Protein AF-A0A7W9WXD0-F1 (afdb_monomer)

pLDDT: mean 79.18, std 15.68, range [46.81, 95.12]

Mean predicted aligned error: 8.24 Å

Foldseek 3Di:
DPPVPPPDVQVPHDPPVCDPVLCVQQLDDDPVQQVVLVPDDDPVSSVVSSVVSSVCVVVVDHPPD

Structure (mmCIF, N/CA/C/O backbone):
data_AF-A0A7W9WXD0-F1
#
_entry.id   AF-A0A7W9WXD0-F1
#
loop_
_atom_site.group_PDB
_atom_site.id
_atom_site.type_symbol
_atom_site.label_atom_id
_atom_site.label_alt_id
_atom_site.label_comp_id
_atom_site.label_asym_id
_atom_site.label_entity_id
_atom_site.label_seq_id
_atom_site.pdbx_PDB_ins_code
_atom_site.Cartn_x
_atom_site.Cartn_y
_atom_site.Cartn_z
_atom_site.occupancy
_atom_site.B_iso_or_equiv
_atom_site.auth_seq_id
_atom_site.auth_comp_id
_atom_site.auth_asym_id
_atom_site.auth_atom_id
_atom_site.pdbx_PDB_model_num
ATOM 1 N N . MET A 1 1 ? 7.452 2.369 -29.418 1.00 49.31 1 MET A N 1
ATOM 2 C CA . MET A 1 1 ? 6.228 2.062 -28.647 1.00 49.31 1 MET A CA 1
ATOM 3 C C . MET A 1 1 ? 6.039 3.156 -27.611 1.00 49.31 1 MET A C 1
ATOM 5 O O . MET A 1 1 ? 6.626 3.103 -26.534 1.00 49.31 1 MET A O 1
ATOM 9 N N . ASP A 1 2 ? 5.301 4.193 -27.993 1.00 51.50 2 ASP A N 1
ATOM 10 C CA . ASP A 1 2 ? 5.050 5.398 -27.202 1.00 51.50 2 ASP A CA 1
ATOM 11 C C . ASP A 1 2 ? 4.065 5.125 -26.058 1.00 51.50 2 ASP A C 1
ATOM 13 O O . ASP A 1 2 ? 2.873 5.420 -26.143 1.00 51.50 2 ASP A O 1
ATOM 17 N N . HIS A 1 3 ? 4.576 4.556 -24.965 1.00 55.84 3 HIS A N 1
ATOM 18 C CA . HIS A 1 3 ? 3.809 4.271 -23.746 1.00 55.84 3 HIS A CA 1
ATOM 19 C C . HIS A 1 3 ? 3.180 5.528 -23.111 1.00 55.84 3 HIS A C 1
ATOM 21 O O . HIS A 1 3 ? 2.251 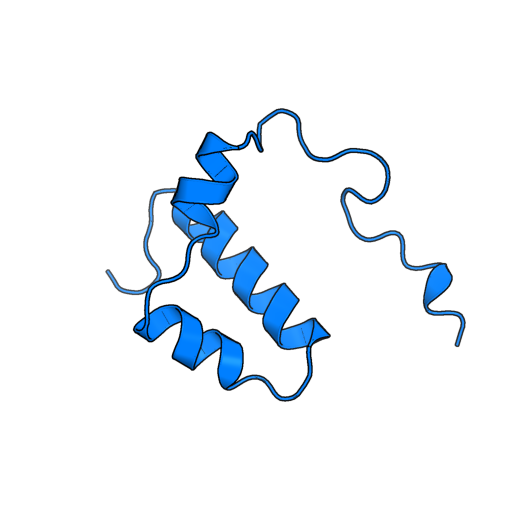5.410 -22.319 1.00 55.84 3 HIS A O 1
ATOM 27 N N . TRP A 1 4 ? 3.624 6.731 -23.490 1.00 55.47 4 TRP A N 1
ATOM 28 C CA . TRP A 1 4 ? 3.091 8.004 -22.996 1.00 55.47 4 TRP A CA 1
ATOM 29 C C . TRP A 1 4 ? 1.693 8.357 -23.535 1.00 55.47 4 TRP A C 1
ATOM 31 O O . TRP A 1 4 ? 1.068 9.286 -23.030 1.00 55.47 4 TRP A O 1
ATOM 41 N N . ARG A 1 5 ? 1.179 7.624 -24.538 1.00 51.72 5 ARG A N 1
ATOM 42 C CA . ARG A 1 5 ? -0.179 7.821 -25.088 1.00 51.72 5 ARG A CA 1
ATOM 43 C C . ARG A 1 5 ? -1.261 6.963 -24.435 1.00 51.72 5 ARG A C 1
ATOM 45 O O . ARG A 1 5 ? -2.436 7.148 -24.748 1.00 51.72 5 ARG A O 1
ATOM 52 N N . LEU A 1 6 ? -0.909 6.039 -23.541 1.00 57.97 6 LEU A N 1
ATOM 53 C CA . LEU A 1 6 ? -1.911 5.295 -22.783 1.00 57.97 6 LEU A CA 1
ATOM 54 C C . LEU A 1 6 ? -2.463 6.212 -21.690 1.00 57.97 6 LEU A C 1
ATOM 56 O O . LEU A 1 6 ? -1.903 6.328 -20.603 1.00 57.97 6 LEU A O 1
ATOM 60 N N . ALA A 1 7 ? -3.561 6.897 -22.007 1.00 54.31 7 ALA A N 1
ATOM 61 C CA . ALA A 1 7 ? -4.380 7.565 -21.014 1.00 54.31 7 ALA A CA 1
ATOM 62 C C . ALA A 1 7 ? -4.946 6.491 -20.077 1.00 54.31 7 ALA A C 1
ATOM 64 O O . ALA A 1 7 ? -5.954 5.854 -20.377 1.00 54.31 7 ALA A O 1
ATOM 65 N N . TYR A 1 8 ? -4.264 6.254 -18.958 1.00 55.88 8 TYR A N 1
ATOM 66 C CA . TYR A 1 8 ? -4.828 5.467 -17.872 1.00 55.88 8 TYR A CA 1
ATOM 67 C C . TYR A 1 8 ? -6.149 6.123 -17.444 1.00 55.88 8 TYR A C 1
ATOM 69 O O . TYR A 1 8 ? -6.254 7.353 -17.386 1.00 55.88 8 TYR A O 1
ATOM 77 N N . LEU A 1 9 ? -7.178 5.313 -17.184 1.00 57.28 9 LEU A N 1
ATOM 78 C CA . LEU A 1 9 ? -8.444 5.800 -16.632 1.00 57.28 9 LEU A CA 1
ATOM 79 C C . LEU A 1 9 ? -8.144 6.675 -15.402 1.00 57.28 9 LEU A C 1
ATOM 81 O O . LEU A 1 9 ? -7.466 6.231 -14.481 1.00 57.28 9 LEU A O 1
ATOM 85 N N . GLY A 1 10 ? -8.597 7.933 -15.422 1.00 57.06 10 GLY A N 1
ATOM 86 C CA . GLY A 1 10 ? -8.351 8.903 -14.345 1.00 57.06 10 GLY A CA 1
ATOM 87 C C . GLY A 1 10 ? -7.151 9.845 -14.529 1.00 57.06 10 GLY A C 1
ATOM 88 O O . GLY A 1 10 ? -6.938 10.703 -13.679 1.00 57.06 10 GLY A O 1
ATOM 89 N N . ILE A 1 11 ? -6.405 9.789 -15.644 1.00 60.25 11 ILE A N 1
ATOM 90 C CA . ILE A 1 11 ? -5.220 10.653 -15.874 1.00 60.25 11 ILE A CA 1
ATOM 91 C C . ILE A 1 11 ? -5.515 12.167 -15.862 1.00 60.25 11 ILE A C 1
ATOM 93 O O . ILE A 1 11 ? -4.608 12.981 -15.721 1.00 60.25 11 ILE A O 1
ATOM 97 N N . ARG A 1 12 ? -6.784 12.557 -16.031 1.00 62.62 12 ARG A N 1
ATOM 98 C C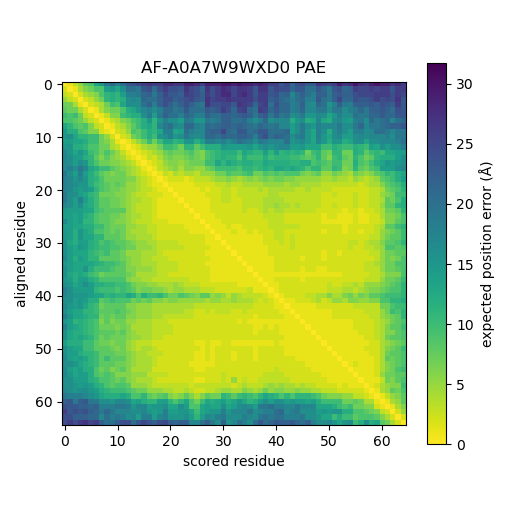A . ARG A 1 12 ? -7.231 13.960 -16.008 1.00 62.62 12 ARG A CA 1
ATOM 99 C C . ARG A 1 12 ? -7.895 14.374 -14.698 1.00 62.62 12 ARG A C 1
ATOM 101 O O . ARG A 1 12 ? -7.904 15.557 -14.386 1.00 62.62 12 ARG A O 1
ATOM 108 N N . GLN A 1 13 ? -8.477 13.423 -13.976 1.00 62.34 13 GLN A N 1
ATOM 109 C CA . GLN A 1 13 ? -9.229 13.670 -12.753 1.00 62.34 13 GLN A CA 1
ATOM 110 C C . GLN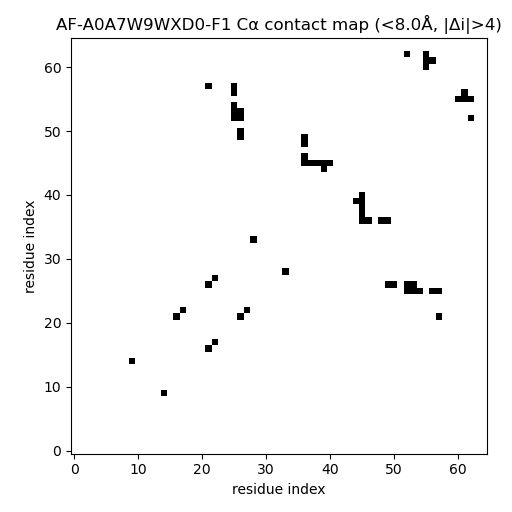 A 1 13 ? -9.387 12.357 -11.989 1.00 62.34 13 GLN A C 1
ATOM 112 O O . GLN A 1 13 ? -9.847 11.356 -12.545 1.00 62.34 13 GLN A O 1
ATOM 117 N N . VAL A 1 14 ? -9.013 12.377 -10.714 1.00 65.38 14 VAL A N 1
ATOM 118 C CA . VAL A 1 14 ? -9.364 11.312 -9.775 1.00 65.38 14 VAL A CA 1
ATOM 119 C C . VAL A 1 14 ? -10.883 11.378 -9.554 1.00 65.38 14 VAL A C 1
ATOM 121 O O . VAL A 1 14 ? -11.412 12.491 -9.451 1.00 65.38 14 VAL A O 1
ATOM 124 N N . PRO A 1 15 ? -11.606 10.241 -9.528 1.00 70.31 15 PRO A N 1
ATOM 125 C CA . PRO A 1 15 ? -13.037 10.238 -9.236 1.00 70.31 15 PRO A CA 1
ATOM 126 C C . PRO A 1 15 ? -13.312 10.977 -7.924 1.00 70.31 15 PRO A C 1
ATOM 128 O O . PRO A 1 15 ? -12.591 10.787 -6.946 1.00 70.31 15 PRO A O 1
ATOM 131 N N . ARG A 1 16 ? -14.336 11.836 -7.893 1.00 68.88 16 ARG A N 1
ATOM 132 C CA . ARG A 1 16 ? -14.658 12.639 -6.699 1.00 68.88 16 ARG A CA 1
ATOM 133 C C . ARG A 1 16 ? -15.078 11.756 -5.521 1.00 68.88 16 ARG A C 1
ATOM 135 O O . ARG A 1 16 ? -14.969 12.181 -4.376 1.00 68.88 16 ARG A O 1
ATOM 142 N N . GLU A 1 17 ? -15.524 10.538 -5.814 1.00 71.44 17 GLU A N 1
ATOM 143 C CA . GLU A 1 17 ? -15.847 9.502 -4.837 1.00 71.44 17 GLU A CA 1
ATOM 144 C C . GLU A 1 17 ? -14.601 8.883 -4.180 1.00 71.44 17 GLU A C 1
ATOM 146 O O . GLU A 1 17 ? -14.732 8.130 -3.224 1.00 71.44 17 GLU A O 1
ATOM 151 N N . LEU A 1 18 ? -13.394 9.166 -4.683 1.00 76.44 18 LEU A N 1
ATOM 152 C CA . LEU A 1 18 ? -12.138 8.637 -4.157 1.00 76.44 18 LEU A CA 1
ATOM 153 C C . LEU A 1 18 ? -11.444 9.708 -3.300 1.00 76.44 18 LEU A C 1
ATOM 155 O O . LEU A 1 18 ? -10.450 10.312 -3.710 1.00 76.44 18 LEU A O 1
ATOM 159 N N . SER A 1 19 ? -12.006 9.987 -2.123 1.00 84.12 19 SER A N 1
ATOM 160 C CA . SER A 1 19 ? -11.397 10.907 -1.161 1.00 84.12 19 SER A CA 1
ATOM 161 C C . SER A 1 19 ? -10.255 10.230 -0.395 1.00 84.12 19 SER A C 1
ATOM 163 O O . SER A 1 19 ? -9.974 9.036 -0.537 1.00 84.12 19 SER A O 1
ATOM 165 N N . GLU A 1 20 ? -9.579 11.001 0.455 1.00 85.75 20 GLU A N 1
ATOM 166 C CA . GLU A 1 20 ? -8.550 10.481 1.355 1.00 85.75 20 GLU A CA 1
ATOM 167 C C . GLU A 1 20 ? -9.081 9.347 2.250 1.00 85.75 20 GLU A C 1
ATOM 169 O O . GLU A 1 20 ? -8.353 8.396 2.539 1.00 85.75 20 GLU A O 1
ATOM 174 N N . PHE A 1 21 ? -10.360 9.397 2.636 1.00 88.31 21 PHE A N 1
ATOM 175 C CA . PHE A 1 21 ? -10.988 8.337 3.420 1.00 88.31 21 PHE A CA 1
ATOM 176 C C . PHE A 1 21 ? -11.039 7.009 2.652 1.00 88.31 21 PHE A C 1
ATOM 178 O O . PHE A 1 21 ? -10.619 5.977 3.184 1.00 88.31 21 PHE A O 1
ATOM 185 N N . GLU A 1 22 ? -11.505 7.018 1.400 1.00 87.31 22 GLU A N 1
ATOM 186 C CA . GLU A 1 22 ? -11.573 5.823 0.560 1.00 87.31 22 GLU A CA 1
ATOM 187 C C . GLU A 1 22 ? -10.172 5.279 0.265 1.00 87.31 22 GLU A C 1
ATOM 189 O O . GLU A 1 22 ? -9.958 4.068 0.336 1.00 87.31 22 GLU A O 1
ATOM 194 N N . ILE A 1 23 ? -9.192 6.153 0.012 1.00 88.25 23 ILE A N 1
ATOM 195 C CA . ILE A 1 23 ? -7.793 5.747 -0.192 1.00 88.25 23 ILE A CA 1
ATOM 196 C C . ILE A 1 23 ? -7.260 5.035 1.056 1.00 88.25 23 ILE A C 1
ATOM 198 O O . ILE A 1 23 ? -6.787 3.898 0.970 1.00 88.25 23 ILE A O 1
ATOM 202 N N . ASN A 1 24 ? -7.390 5.662 2.225 1.00 90.50 24 ASN A N 1
ATOM 203 C CA . ASN A 1 24 ? -6.873 5.111 3.475 1.00 90.50 24 ASN A CA 1
ATOM 204 C C . ASN A 1 24 ? -7.586 3.814 3.883 1.00 90.50 24 ASN A C 1
ATOM 206 O O . ASN A 1 24 ? -6.947 2.910 4.423 1.00 90.50 24 ASN A O 1
ATOM 210 N N . THR A 1 25 ? -8.879 3.684 3.588 1.00 89.81 25 THR A N 1
ATOM 211 C CA . THR A 1 25 ? -9.677 2.502 3.946 1.00 89.81 25 THR A CA 1
ATOM 212 C C . THR A 1 25 ? -9.443 1.343 2.976 1.00 89.81 25 THR A C 1
ATOM 214 O O . THR A 1 25 ? -9.181 0.200 3.378 1.00 89.81 25 THR A O 1
ATOM 217 N N . PHE A 1 26 ? -9.518 1.612 1.674 1.00 90.31 26 PHE A N 1
ATOM 218 C CA . PHE A 1 26 ? -9.576 0.567 0.657 1.00 90.31 26 PHE A CA 1
ATOM 219 C C . PHE A 1 26 ? -8.211 0.249 0.045 1.00 90.31 26 PHE A C 1
ATOM 221 O O . PHE A 1 26 ? -7.939 -0.923 -0.213 1.00 90.31 26 PHE A O 1
ATOM 228 N N . PHE A 1 27 ? -7.307 1.224 -0.057 1.00 91.56 27 PHE A N 1
ATOM 229 C CA . PHE A 1 27 ? -5.987 1.060 -0.681 1.00 91.56 27 PHE A CA 1
ATOM 230 C C . PHE A 1 27 ? -4.838 0.926 0.331 1.00 91.56 27 PHE A C 1
ATOM 232 O O . PHE A 1 27 ? -3.676 0.787 -0.052 1.00 91.56 27 PHE A O 1
ATOM 239 N N . THR A 1 28 ? -5.148 0.870 1.629 1.00 92.94 28 THR A N 1
ATOM 240 C CA . THR A 1 28 ? -4.212 0.367 2.640 1.00 92.94 28 THR A CA 1
ATOM 241 C C . THR A 1 28 ? -4.300 -1.155 2.706 1.00 92.94 28 THR A C 1
ATOM 243 O O . THR A 1 28 ? -5.325 -1.722 3.094 1.00 92.94 28 THR A O 1
ATOM 246 N N . PHE A 1 29 ? -3.212 -1.818 2.314 1.00 92.50 29 PHE A N 1
ATOM 247 C CA . PHE A 1 29 ? -3.138 -3.276 2.217 1.00 92.50 29 PHE A CA 1
ATOM 248 C C . PHE A 1 29 ? -2.541 -3.912 3.475 1.00 92.50 29 PHE A C 1
ATOM 250 O O . PHE A 1 29 ? -1.474 -3.505 3.958 1.00 92.50 29 PHE A O 1
ATOM 257 N N . SER A 1 30 ? -3.202 -4.965 3.952 1.00 92.88 30 SER A N 1
ATOM 258 C CA . SER A 1 30 ? -2.711 -5.890 4.972 1.00 92.88 30 SER A CA 1
ATOM 259 C C . SER A 1 30 ? -1.435 -6.609 4.519 1.00 92.88 30 SER A C 1
ATOM 261 O O . SER A 1 30 ? -1.083 -6.637 3.338 1.00 92.88 30 SER A O 1
ATOM 263 N N . LYS A 1 31 ? -0.739 -7.264 5.457 1.00 95.00 31 LYS A N 1
ATOM 264 C CA . LYS A 1 31 ? 0.469 -8.051 5.143 1.00 95.00 31 LYS A CA 1
ATOM 265 C C . LYS A 1 31 ? 0.201 -9.153 4.110 1.00 95.00 31 LYS A C 1
ATOM 267 O O . LYS A 1 31 ? 1.044 -9.404 3.255 1.00 95.00 31 LYS A O 1
ATOM 272 N N . ARG A 1 32 ? -0.975 -9.788 4.173 1.00 93.12 32 ARG A N 1
ATOM 273 C CA . ARG A 1 32 ? -1.376 -10.858 3.247 1.00 93.12 32 ARG A CA 1
ATOM 274 C C . ARG A 1 32 ? -1.603 -10.321 1.835 1.00 93.12 32 ARG A C 1
ATOM 276 O O . ARG A 1 32 ? -1.088 -10.888 0.879 1.00 93.12 32 ARG A O 1
ATOM 283 N N . GLU A 1 33 ? -2.322 -9.207 1.715 1.00 93.25 33 GLU A N 1
ATOM 284 C CA . GLU A 1 33 ? -2.568 -8.540 0.429 1.00 93.25 33 GLU A CA 1
ATOM 285 C C . GLU A 1 33 ? -1.265 -8.014 -0.182 1.00 93.25 33 GLU A C 1
ATOM 287 O O . GLU A 1 33 ? -1.030 -8.212 -1.371 1.00 93.25 33 GLU A O 1
ATOM 292 N N . ARG A 1 34 ? -0.370 -7.437 0.633 1.00 94.31 34 ARG A N 1
ATOM 293 C CA . ARG A 1 34 ? 0.971 -7.025 0.185 1.00 94.31 34 ARG A CA 1
ATOM 294 C C . ARG A 1 34 ? 1.770 -8.193 -0.377 1.00 94.31 34 ARG A C 1
ATOM 296 O O . ARG A 1 34 ? 2.294 -8.067 -1.471 1.00 94.31 34 ARG A O 1
ATOM 303 N N . ALA A 1 35 ? 1.778 -9.352 0.284 1.00 94.62 35 ALA A N 1
ATOM 304 C CA . ALA A 1 35 ? 2.457 -10.535 -0.248 1.00 94.62 35 ALA A CA 1
ATOM 305 C C . ALA A 1 35 ? 1.902 -10.970 -1.622 1.00 94.62 35 ALA A C 1
ATOM 307 O O . ALA A 1 35 ? 2.665 -11.353 -2.509 1.00 94.62 35 ALA A O 1
ATOM 308 N N . GLN A 1 36 ? 0.583 -10.873 -1.827 1.00 91.69 36 GLN A N 1
ATOM 309 C CA . GLN A 1 36 ? -0.046 -11.159 -3.123 1.00 91.69 36 GLN A CA 1
ATOM 310 C C . GLN A 1 36 ? 0.328 -10.124 -4.193 1.00 91.69 36 GLN A C 1
ATOM 312 O O . GLN A 1 36 ? 0.616 -10.504 -5.331 1.00 91.69 36 GLN A O 1
ATOM 317 N N . ILE A 1 37 ? 0.368 -8.837 -3.837 1.00 92.94 37 ILE A N 1
ATOM 318 C CA . ILE A 1 37 ? 0.811 -7.753 -4.724 1.00 92.94 37 ILE A CA 1
ATOM 319 C C . ILE A 1 37 ? 2.286 -7.954 -5.097 1.00 92.94 37 ILE A C 1
ATOM 321 O O . ILE A 1 37 ? 2.616 -8.027 -6.279 1.00 92.94 37 ILE A O 1
ATOM 325 N N . ASP A 1 38 ? 3.161 -8.136 -4.112 1.00 95.12 38 ASP A N 1
ATOM 326 C CA . ASP A 1 38 ? 4.613 -8.216 -4.293 1.00 95.12 38 ASP A CA 1
ATOM 327 C C . ASP A 1 38 ? 5.051 -9.463 -5.077 1.00 95.12 38 ASP A C 1
ATOM 329 O O . ASP A 1 38 ? 6.097 -9.442 -5.733 1.00 95.12 38 ASP A O 1
ATOM 333 N N . SER A 1 39 ? 4.216 -10.512 -5.101 1.00 93.50 39 SER A N 1
ATOM 334 C CA . SER A 1 39 ? 4.417 -11.708 -5.934 1.00 93.50 39 SER A CA 1
ATOM 335 C C . SER A 1 39 ? 4.434 -11.420 -7.444 1.00 93.50 39 SER A C 1
ATOM 337 O O . SER A 1 39 ? 4.884 -12.257 -8.234 1.00 93.50 39 SER A O 1
ATOM 339 N N . ARG A 1 40 ? 3.927 -10.256 -7.882 1.00 92.44 40 ARG A N 1
ATOM 340 C CA . ARG A 1 40 ? 3.895 -9.876 -9.301 1.00 92.44 40 ARG A CA 1
ATOM 341 C C . ARG A 1 40 ? 5.261 -9.369 -9.763 1.00 92.44 40 ARG A C 1
ATOM 343 O O . ARG A 1 40 ? 5.943 -8.630 -9.058 1.00 92.44 40 ARG A O 1
ATOM 350 N N . ARG A 1 41 ? 5.642 -9.764 -10.985 1.00 88.12 41 ARG A N 1
ATOM 351 C CA . ARG A 1 41 ? 6.988 -9.547 -11.548 1.00 88.12 41 ARG A CA 1
ATOM 352 C C . ARG A 1 41 ? 7.297 -8.103 -11.951 1.00 88.12 41 ARG A C 1
ATOM 354 O O . ARG A 1 41 ? 8.466 -7.745 -11.965 1.00 88.12 41 ARG A O 1
ATOM 361 N N . THR A 1 42 ? 6.299 -7.300 -12.320 1.00 91.56 42 THR A N 1
ATOM 362 C CA . THR A 1 42 ? 6.506 -5.911 -12.769 1.00 91.56 42 THR A CA 1
ATOM 363 C C . THR A 1 42 ? 5.684 -4.943 -11.933 1.00 91.56 42 THR A C 1
ATOM 365 O O . THR A 1 42 ? 4.579 -5.280 -11.501 1.00 91.56 42 THR A O 1
ATOM 368 N N . ASP A 1 43 ? 6.190 -3.724 -11.754 1.00 88.62 43 ASP A N 1
ATOM 369 C CA . ASP A 1 43 ? 5.510 -2.691 -10.963 1.00 88.62 43 ASP A CA 1
ATOM 370 C C . ASP A 1 43 ? 4.143 -2.314 -11.542 1.00 88.62 43 ASP A C 1
ATOM 372 O O . ASP A 1 43 ? 3.205 -2.056 -10.791 1.00 88.62 43 ASP A O 1
ATOM 376 N N . LEU A 1 44 ? 3.980 -2.400 -12.867 1.00 88.25 44 LEU A N 1
ATOM 377 C CA . LEU A 1 44 ? 2.681 -2.221 -13.514 1.00 88.25 44 LEU A CA 1
ATOM 378 C C . LEU A 1 44 ? 1.665 -3.279 -13.058 1.00 88.25 44 LEU A C 1
ATOM 380 O O . LEU A 1 44 ? 0.524 -2.943 -1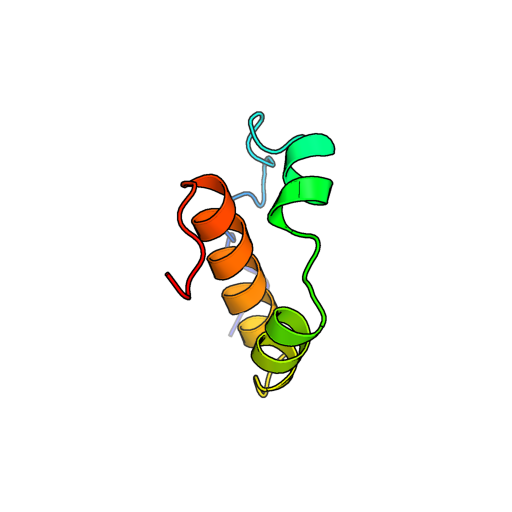2.750 1.00 88.25 44 LEU A O 1
ATOM 384 N N . TYR A 1 45 ? 2.065 -4.551 -12.980 1.00 88.19 45 TYR A N 1
ATOM 385 C CA . TYR A 1 45 ? 1.172 -5.617 -12.517 1.00 88.19 45 TYR A CA 1
ATOM 386 C C . TYR A 1 45 ? 0.921 -5.561 -11.009 1.00 88.19 45 TYR A C 1
ATOM 388 O O . TYR A 1 45 ? -0.174 -5.911 -10.567 1.00 88.19 45 TYR A O 1
ATOM 396 N N . ARG A 1 46 ? 1.894 -5.089 -10.221 1.00 92.44 46 ARG A N 1
ATOM 397 C CA . ARG A 1 46 ? 1.701 -4.805 -8.791 1.00 92.44 46 ARG A CA 1
ATOM 398 C C . ARG A 1 46 ? 0.639 -3.730 -8.597 1.00 92.44 46 ARG A C 1
ATOM 400 O O . ARG A 1 46 ? -0.319 -3.950 -7.861 1.00 92.44 46 ARG A O 1
ATOM 407 N N . LEU A 1 47 ? 0.762 -2.620 -9.326 1.00 91.38 47 LEU A N 1
ATOM 408 C CA . LEU A 1 47 ? -0.215 -1.536 -9.314 1.00 91.38 47 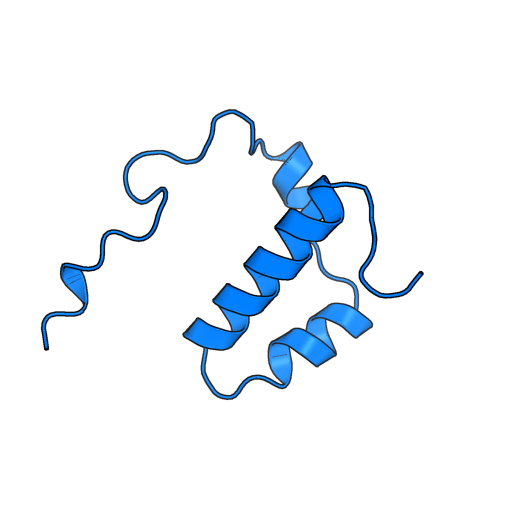LEU A CA 1
ATOM 409 C C . LEU A 1 47 ? -1.595 -2.017 -9.777 1.00 91.38 47 LEU A C 1
ATOM 411 O O . LEU A 1 47 ? -2.587 -1.756 -9.106 1.00 91.38 47 LEU A O 1
ATOM 415 N N . ALA A 1 48 ? -1.671 -2.763 -10.882 1.00 88.38 48 ALA A N 1
ATOM 416 C CA . ALA A 1 48 ? -2.939 -3.269 -11.401 1.00 88.38 48 ALA A CA 1
ATOM 417 C C . ALA A 1 48 ? -3.678 -4.152 -10.380 1.00 88.38 48 ALA A C 1
ATOM 419 O O . ALA A 1 48 ? -4.888 -4.005 -10.206 1.00 88.38 48 ALA A O 1
ATOM 420 N N . ILE A 1 49 ? -2.962 -5.040 -9.681 1.00 91.62 49 ILE A N 1
ATOM 421 C CA . ILE A 1 49 ? -3.546 -5.891 -8.635 1.00 91.62 49 ILE A CA 1
ATOM 422 C C . ILE A 1 49 ? -3.923 -5.082 -7.393 1.00 91.62 49 ILE A C 1
ATOM 424 O O . ILE A 1 49 ? -5.004 -5.296 -6.850 1.00 91.62 49 ILE A O 1
ATOM 428 N N . ALA A 1 50 ? -3.089 -4.130 -6.971 1.00 92.19 50 ALA A N 1
ATOM 429 C CA . ALA A 1 50 ? -3.408 -3.226 -5.869 1.00 92.19 50 ALA A CA 1
ATOM 430 C C . ALA A 1 50 ? -4.713 -2.452 -6.135 1.00 92.19 50 ALA A C 1
ATOM 432 O O . ALA A 1 50 ? -5.580 -2.378 -5.264 1.00 92.19 50 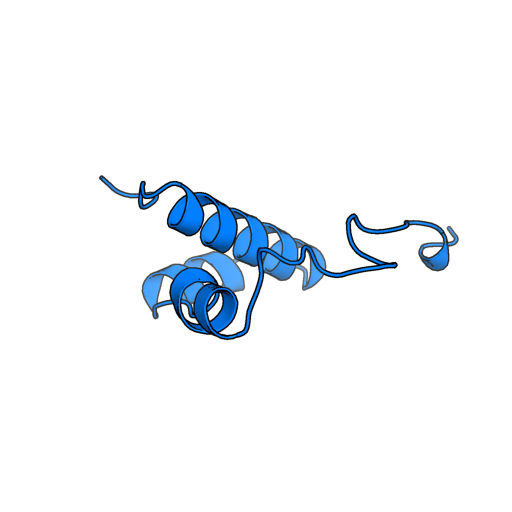ALA A O 1
ATOM 433 N N . LEU A 1 51 ? -4.894 -1.952 -7.363 1.00 90.81 51 LEU A N 1
ATOM 434 C CA . LEU A 1 51 ? -6.127 -1.286 -7.777 1.00 90.81 51 LEU A CA 1
ATOM 435 C C . LEU A 1 51 ? -7.333 -2.232 -7.736 1.00 90.81 51 LEU A C 1
ATOM 437 O O . LEU A 1 51 ? -8.357 -1.870 -7.164 1.00 90.81 51 LEU A O 1
ATOM 441 N N . HIS 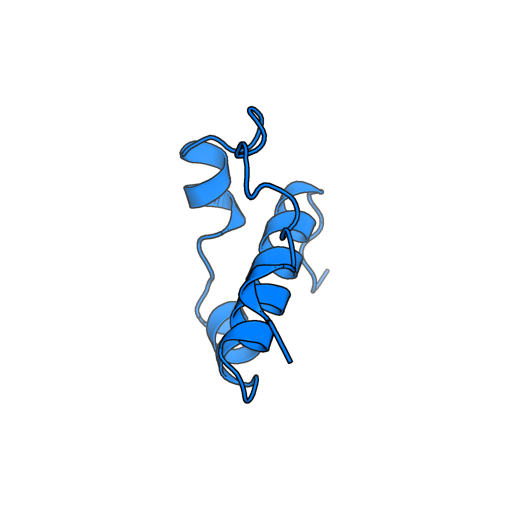A 1 52 ? -7.212 -3.450 -8.278 1.00 89.94 52 HIS A N 1
ATOM 442 C CA . HIS A 1 52 ? -8.295 -4.444 -8.229 1.00 89.94 52 HIS A CA 1
ATOM 443 C C . HIS A 1 52 ? -8.724 -4.765 -6.794 1.00 89.94 52 HIS A C 1
ATOM 445 O O . HIS A 1 52 ? -9.918 -4.767 -6.505 1.00 89.94 52 HIS A O 1
ATOM 451 N N . ILE A 1 53 ? -7.768 -5.000 -5.889 1.00 90.56 53 ILE A N 1
ATOM 452 C CA . ILE A 1 53 ? -8.059 -5.281 -4.475 1.00 90.56 53 ILE A CA 1
ATOM 453 C C . ILE A 1 53 ? -8.776 -4.087 -3.831 1.00 90.56 53 ILE A C 1
ATOM 455 O O . ILE A 1 53 ? -9.794 -4.279 -3.169 1.00 90.56 53 ILE A O 1
ATOM 459 N N . GLY A 1 54 ? -8.286 -2.862 -4.050 1.00 90.19 54 GLY A N 1
ATOM 460 C CA . GLY A 1 54 ? -8.912 -1.650 -3.518 1.00 90.19 54 GLY A CA 1
ATOM 461 C C . GLY A 1 54 ? -10.360 -1.487 -3.985 1.00 90.19 54 GLY A C 1
ATOM 462 O O . GLY A 1 54 ? -11.254 -1.308 -3.159 1.00 90.19 54 GLY A O 1
ATOM 463 N N . PHE A 1 55 ? -10.620 -1.652 -5.284 1.00 87.62 55 PHE A N 1
ATOM 464 C CA . PHE A 1 55 ? -11.979 -1.572 -5.825 1.00 87.62 55 PHE A CA 1
ATOM 465 C C . PHE A 1 55 ? -12.898 -2.694 -5.322 1.00 87.62 55 PHE A C 1
ATOM 467 O O . PHE A 1 55 ? -14.055 -2.425 -5.014 1.00 87.62 55 PHE A O 1
ATOM 474 N N . LEU A 1 56 ? -12.407 -3.926 -5.162 1.00 88.06 56 LEU A N 1
ATOM 475 C CA . LEU A 1 56 ? -13.204 -5.020 -4.584 1.00 88.06 56 LEU A CA 1
ATOM 476 C C . LEU A 1 56 ? -13.558 -4.764 -3.112 1.00 88.06 56 LEU A C 1
ATOM 478 O O . LEU A 1 56 ? -14.679 -5.025 -2.675 1.00 88.06 56 LEU A O 1
ATOM 482 N N . LYS A 1 57 ? -12.644 -4.169 -2.338 1.00 88.12 57 LYS A N 1
ATOM 483 C CA . LYS A 1 57 ? -12.965 -3.752 -0.967 1.00 88.12 57 LYS A CA 1
ATOM 484 C C . LYS A 1 57 ? -14.041 -2.658 -0.946 1.00 88.12 57 LYS A C 1
ATOM 486 O O . LYS A 1 57 ? -14.898 -2.689 -0.066 1.00 88.12 57 LYS A O 1
ATOM 491 N N . MET A 1 58 ? -14.048 -1.746 -1.925 1.00 87.06 58 MET A N 1
ATOM 492 C CA . MET A 1 58 ? -15.104 -0.730 -2.069 1.00 87.06 58 MET A CA 1
ATOM 493 C C . MET A 1 58 ? -16.484 -1.336 -2.356 1.00 87.06 58 MET A C 1
ATOM 495 O O . MET A 1 58 ? -17.489 -0.743 -1.973 1.00 87.06 58 MET A O 1
ATOM 499 N N . THR A 1 59 ? -16.564 -2.523 -2.970 1.00 83.88 59 THR A N 1
ATOM 500 C CA . THR A 1 59 ? -17.845 -3.220 -3.192 1.00 83.88 59 THR A CA 1
ATOM 501 C C . THR A 1 59 ? -18.360 -3.970 -1.957 1.00 83.88 59 THR A C 1
ATOM 503 O O . THR A 1 59 ? -19.408 -4.606 -2.031 1.00 83.88 59 THR A O 1
ATOM 506 N N . GLY A 1 60 ? -17.646 -3.928 -0.823 1.00 79.12 60 GLY A N 1
ATOM 507 C CA . GLY A 1 60 ? -18.057 -4.578 0.428 1.00 79.12 60 GLY A CA 1
ATOM 508 C C . GLY A 1 60 ? -17.862 -6.100 0.462 1.00 79.12 60 GLY A C 1
ATOM 509 O O . GLY A 1 60 ? -18.411 -6.763 1.338 1.00 79.12 60 GLY A O 1
ATOM 5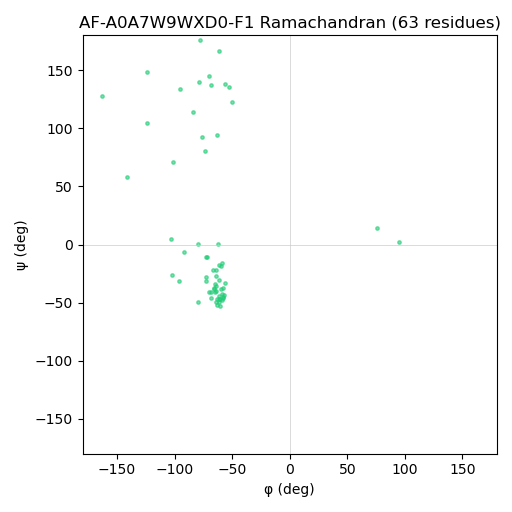10 N N . GLN A 1 61 ? -17.093 -6.663 -0.476 1.00 62.91 61 GLN A N 1
ATOM 511 C CA . GLN A 1 61 ? -16.815 -8.101 -0.575 1.00 62.91 61 GLN A CA 1
ATOM 512 C C . GLN A 1 61 ? -15.294 -8.328 -0.563 1.00 62.91 61 GLN A C 1
ATOM 514 O O . GLN A 1 61 ? -14.628 -8.044 -1.562 1.00 62.91 61 GLN A O 1
ATOM 519 N N . PRO A 1 62 ? -14.699 -8.804 0.547 1.00 59.97 62 PRO A N 1
ATOM 520 C CA . PRO A 1 62 ? -13.294 -9.187 0.550 1.00 59.97 62 PRO A CA 1
ATOM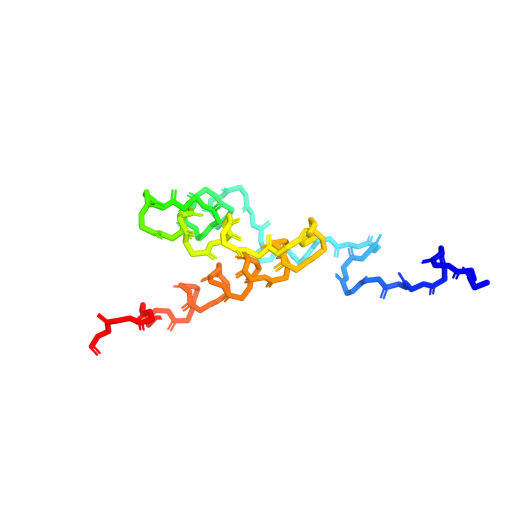 521 C C . PRO A 1 62 ? -13.089 -10.466 -0.276 1.00 59.97 62 PRO A C 1
ATOM 523 O O . PRO A 1 62 ? -13.922 -11.365 -0.262 1.00 59.97 62 PRO A O 1
ATOM 526 N N . LEU A 1 63 ? -11.942 -10.563 -0.956 1.00 53.62 63 LEU A N 1
ATOM 527 C CA . LEU A 1 63 ? -11.567 -11.640 -1.893 1.00 53.62 63 LEU A CA 1
ATOM 528 C C . LEU A 1 63 ? -11.457 -13.060 -1.287 1.00 53.62 63 LEU A C 1
ATOM 530 O O . LEU A 1 63 ? -11.142 -13.993 -2.014 1.00 53.62 63 LEU A O 1
ATOM 534 N N . ASP A 1 64 ? -11.718 -13.230 0.010 1.00 53.00 64 ASP A N 1
ATOM 535 C CA . ASP A 1 64 ? -11.667 -14.515 0.722 1.00 53.00 64 ASP A CA 1
ATOM 536 C C . ASP A 1 64 ? -12.807 -14.613 1.751 1.00 53.00 64 ASP A C 1
ATOM 538 O O . ASP A 1 64 ? -12.555 -14.721 2.953 1.00 53.00 64 ASP A O 1
ATOM 542 N N . SER A 1 65 ? -14.058 -14.498 1.293 1.00 46.81 65 SER A N 1
ATOM 543 C CA . SER A 1 65 ? -15.206 -15.001 2.071 1.00 46.81 65 SER A CA 1
ATOM 544 C C . SER A 1 65 ? -15.429 -16.480 1.788 1.00 46.81 65 SER A C 1
ATOM 546 O O . SER A 1 65 ? -15.282 -16.867 0.606 1.00 46.81 65 SER A O 1
#

Organism: NCBI:txid765414

Secondary structure (DSSP, 8-state):
--GGG---TTTT---TT--HHHHHHHS---HHHHHHHHTSSSHHHHHHHHHHHHHHHHTT--TT-

Solvent-accessible surface area (backbone atoms only — not comparable to full-atom values): 4087 Å² total; per-residue (Å²): 133,76,71,87,70,66,76,54,92,52,79,90,50,73,60,86,84,62,41,71,66,48,44,60,64,34,62,54,70,52,76,69,54,43,54,62,30,66,70,41,93,43,72,68,54,22,50,53,46,49,50,50,53,19,54,38,45,70,72,75,48,65,100,82,122

Radius of gyration: 13.36 Å; Cα contacts (8 Å, |Δi|>4): 30; chains: 1; bounding box: 25×29×34 Å

InterPro domains:
  IPR025296 Domain of unknown function DUF4158 [PF13700] (12-64)

Sequence (65 aa):
MDHWRLAYLGIRQVPRELSEFEINTFFTFSKRERAQIDSRRTDLYRLAIALHIGFLKMTGQPLDS